Protein AF-X1JVY8-F1 (afdb_monomer_lite)

Secondary structure (DSSP, 8-state):
-HHHHHTTTSSS----HHHHHHHHHHHHHHIIIIIT-HHHHHHHHHHHHHHHHHHHHHHHHHHHHTTTTS--TT--SHHHHHHHHHHHHS---TTS-HHHHHHHHHH-

pLDDT: mean 90.96, std 5.7, range [69.94, 98.12]

Sequence (108 aa):
YDIVQNSKDTDAIILSDEVYSAVKSLYKFNIDNIYENKIITGQFRRIEQMLYDIFYFFLEVVKNSKRGKRRPRRYHGEAISVFYEFLSDMNYLPNESDEQIISDFVAG

Structure (mmCIF, N/CA/C/O backbone):
data_AF-X1JVY8-F1
#
_entry.id   AF-X1JVY8-F1
#
loop_
_atom_site.group_PDB
_atom_site.id
_atom_site.type_symbol
_atom_site.label_atom_id
_atom_site.label_alt_id
_atom_site.label_comp_id
_atom_site.label_asym_id
_atom_site.label_entity_id
_atom_site.label_seq_id
_atom_site.pdbx_PDB_ins_code
_atom_site.Cartn_x
_atom_site.Cartn_y
_atom_site.Cartn_z
_atom_site.occupancy
_atom_site.B_iso_or_equiv
_atom_site.auth_seq_id
_atom_site.auth_comp_id
_atom_site.auth_asym_id
_atom_site.auth_atom_id
_atom_site.pdbx_PDB_model_num
ATOM 1 N N . TYR A 1 1 ? -22.080 15.781 22.700 1.00 69.94 1 TYR A N 1
ATOM 2 C CA . TYR A 1 1 ? -22.038 16.284 24.087 1.00 69.94 1 TYR A CA 1
ATOM 3 C C . TYR A 1 1 ? -21.066 15.456 24.917 1.00 69.94 1 TYR A C 1
ATOM 5 O O . TYR A 1 1 ? -20.161 16.046 25.477 1.00 69.94 1 TYR A O 1
ATOM 13 N N . ASP A 1 2 ? -21.179 14.122 24.893 1.00 80.12 2 ASP A N 1
ATOM 14 C CA . ASP A 1 2 ? -20.296 13.184 25.611 1.00 80.12 2 ASP A CA 1
ATOM 15 C C . ASP A 1 2 ? -18.788 13.445 25.410 1.00 80.12 2 ASP A C 1
ATOM 17 O O . ASP A 1 2 ? -18.113 13.869 26.339 1.00 80.12 2 ASP A O 1
ATOM 21 N N . ILE A 1 3 ? -18.287 13.326 24.174 1.00 80.00 3 ILE A N 1
ATOM 22 C CA . ILE A 1 3 ? -16.861 13.534 23.858 1.00 80.00 3 ILE A CA 1
ATOM 23 C C . ILE A 1 3 ? -16.367 14.912 24.311 1.00 80.00 3 ILE A C 1
ATOM 25 O O . ILE A 1 3 ? -15.337 15.021 24.961 1.00 80.00 3 ILE A O 1
ATOM 29 N N . VAL A 1 4 ? -17.115 15.974 23.996 1.00 80.06 4 VAL A N 1
ATOM 30 C CA . VAL A 1 4 ? -16.723 17.359 24.310 1.00 80.06 4 VAL A CA 1
ATOM 31 C C . VAL A 1 4 ? -16.623 17.592 25.820 1.00 80.06 4 VAL A C 1
ATOM 33 O O . VAL A 1 4 ? -15.751 18.333 26.255 1.00 80.06 4 VAL A O 1
ATOM 36 N N . GLN A 1 5 ? -17.496 16.971 26.618 1.00 84.94 5 GLN A N 1
ATOM 37 C CA . GLN A 1 5 ? -17.470 17.105 28.076 1.00 84.94 5 GLN A CA 1
ATOM 38 C C . GLN A 1 5 ? -16.349 16.271 28.703 1.00 84.94 5 GLN A C 1
ATOM 40 O O . GLN A 1 5 ? -15.629 16.774 29.559 1.00 84.94 5 GLN A O 1
ATOM 45 N N . ASN A 1 6 ? -16.168 15.030 28.251 1.00 83.88 6 ASN A N 1
ATOM 46 C CA . ASN A 1 6 ? -15.195 14.107 28.841 1.00 83.88 6 ASN A CA 1
ATOM 47 C C . ASN A 1 6 ? -13.754 14.371 28.386 1.00 83.88 6 ASN A C 1
ATOM 49 O O . ASN A 1 6 ? -12.818 13.997 29.081 1.00 83.88 6 ASN A O 1
ATOM 53 N N . SER A 1 7 ? -13.572 15.027 27.238 1.00 86.94 7 SER A N 1
ATOM 54 C CA . SER A 1 7 ? -12.252 15.380 26.689 1.00 86.94 7 SER A CA 1
ATOM 55 C C . SER A 1 7 ? -11.779 16.770 27.118 1.00 86.94 7 SER A C 1
ATOM 57 O O . SER A 1 7 ? -10.677 17.184 26.757 1.00 86.94 7 SER A O 1
ATOM 59 N N . LYS A 1 8 ? -12.618 17.533 27.831 1.00 85.94 8 LYS A N 1
ATOM 60 C CA . LYS A 1 8 ? -12.335 18.928 28.169 1.00 85.94 8 LYS A CA 1
ATOM 61 C C . LYS A 1 8 ? -11.105 19.025 29.072 1.00 85.94 8 LYS A C 1
ATOM 63 O O . LYS A 1 8 ? -10.995 18.292 30.046 1.00 85.94 8 LYS A O 1
ATOM 68 N N . ASP A 1 9 ? -10.212 19.961 28.753 1.00 86.88 9 ASP A N 1
ATOM 69 C CA . ASP A 1 9 ? -8.974 20.220 29.501 1.00 86.88 9 ASP A CA 1
ATOM 70 C C . ASP A 1 9 ? -8.016 19.007 29.548 1.00 86.88 9 ASP A C 1
ATOM 72 O O . ASP A 1 9 ? -7.132 18.925 30.401 1.00 86.88 9 ASP A O 1
ATOM 76 N N . THR A 1 10 ? -8.162 18.080 28.594 1.00 85.50 10 THR A N 1
ATOM 77 C CA . THR A 1 10 ? -7.258 16.945 28.373 1.00 85.50 10 THR A CA 1
ATOM 78 C C . THR A 1 10 ? -6.733 16.974 26.936 1.00 85.50 10 THR A C 1
ATOM 80 O O . THR A 1 10 ? -7.446 17.401 26.030 1.00 85.50 10 THR A O 1
ATOM 83 N N . ASP A 1 11 ? -5.517 16.477 26.703 1.00 88.56 11 ASP A N 1
ATOM 84 C CA . ASP A 1 11 ? -4.957 16.295 25.349 1.00 88.56 11 ASP A CA 1
ATOM 85 C C . ASP A 1 11 ? -5.390 14.952 24.720 1.00 88.56 11 ASP A C 1
ATOM 87 O O . ASP A 1 11 ? -4.638 14.285 24.013 1.00 88.56 11 ASP A O 1
ATOM 91 N N . ALA A 1 12 ? -6.597 14.486 25.050 1.00 85.56 12 ALA A N 1
ATOM 92 C CA . ALA A 1 12 ? -7.114 13.196 24.615 1.00 85.56 12 ALA A CA 1
ATOM 93 C C . ALA A 1 12 ? -8.594 13.281 24.235 1.00 85.56 12 ALA A C 1
ATOM 95 O O . ALA A 1 12 ? -9.365 14.044 24.810 1.00 85.56 12 ALA A O 1
ATOM 96 N N . ILE A 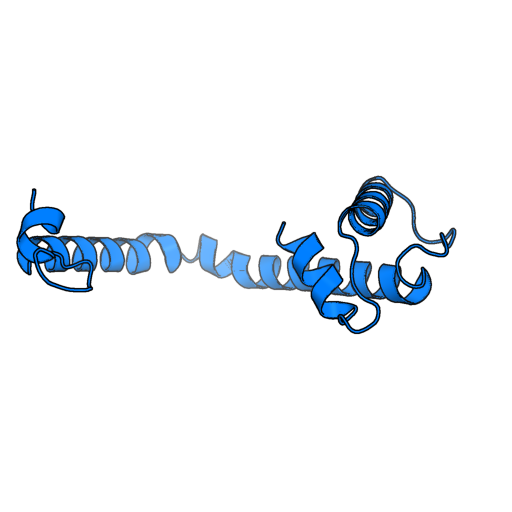1 13 ? -9.004 12.444 23.278 1.00 85.75 13 ILE A N 1
ATOM 97 C CA . ILE A 1 13 ? -10.416 12.223 22.956 1.00 85.75 13 ILE A CA 1
ATOM 98 C C . ILE A 1 13 ? -10.929 11.111 23.868 1.00 85.75 13 ILE A C 1
ATOM 100 O O . ILE A 1 13 ? -10.551 9.949 23.718 1.00 85.75 13 ILE A O 1
ATOM 104 N N . ILE A 1 14 ? -11.788 11.475 24.813 1.00 88.69 14 ILE A N 1
ATOM 105 C CA . ILE A 1 14 ? -12.311 10.593 25.852 1.00 88.69 14 ILE A CA 1
ATOM 106 C C . ILE A 1 14 ? -13.817 10.410 25.646 1.00 88.69 14 ILE A C 1
ATOM 108 O O . ILE A 1 14 ? -14.572 11.372 25.496 1.00 88.69 14 ILE A O 1
ATOM 112 N N . LEU A 1 15 ? -14.245 9.149 25.633 1.00 90.19 15 LEU A N 1
ATOM 113 C CA . LEU A 1 15 ? -15.650 8.746 25.705 1.00 90.19 15 LEU A CA 1
ATOM 114 C C . LEU A 1 15 ? -16.021 8.506 27.167 1.00 90.19 15 LEU A C 1
ATOM 116 O O . LEU A 1 15 ? -15.163 8.100 27.951 1.00 90.19 15 LEU A O 1
ATOM 120 N N . SER A 1 16 ? -17.289 8.689 27.530 1.00 90.94 16 SER A N 1
ATOM 121 C CA . SER A 1 16 ? -17.753 8.171 28.822 1.00 90.94 16 SER A CA 1
ATOM 122 C C . SER A 1 16 ? -17.656 6.647 28.867 1.00 90.94 16 SER A C 1
ATOM 124 O O . SER A 1 16 ? -17.709 5.972 27.835 1.00 90.94 16 SER A O 1
ATOM 126 N N . ASP A 1 17 ? -17.582 6.093 30.076 1.00 89.50 17 ASP A N 1
ATOM 127 C CA . ASP A 1 17 ? -17.535 4.644 30.289 1.00 89.50 17 ASP A CA 1
ATOM 128 C C . ASP A 1 17 ? -18.735 3.915 29.666 1.00 89.50 17 ASP A C 1
ATOM 130 O O . ASP A 1 17 ? -18.590 2.810 29.135 1.00 89.50 17 ASP A O 1
ATOM 134 N N . GLU A 1 18 ? -19.917 4.539 29.684 1.00 92.12 18 GLU A N 1
ATOM 135 C CA . GLU A 1 18 ? -21.135 3.998 29.075 1.00 92.12 18 GLU A CA 1
ATOM 136 C C . GLU A 1 18 ? -21.001 3.913 27.551 1.00 92.12 18 GLU A C 1
ATOM 138 O O . GLU A 1 18 ? -21.182 2.841 26.963 1.00 92.12 18 GLU A O 1
ATOM 143 N N . VAL A 1 19 ? -20.622 5.022 26.906 1.00 90.94 19 VAL A N 1
ATOM 144 C CA . VAL A 1 19 ? -20.466 5.073 25.447 1.00 90.94 19 VAL A CA 1
ATOM 145 C C . VAL A 1 19 ? -19.319 4.169 25.001 1.00 90.94 19 VAL A C 1
ATOM 147 O O . VAL A 1 19 ? -19.471 3.416 24.037 1.00 90.94 19 VAL A O 1
ATOM 150 N N . TYR A 1 20 ? -18.200 4.164 25.725 1.00 91.56 20 TYR A N 1
ATOM 151 C CA . TYR A 1 20 ? -17.089 3.250 25.475 1.00 91.56 20 TYR A CA 1
ATOM 152 C C . TYR A 1 20 ? -17.535 1.783 25.549 1.00 91.56 20 TYR A C 1
ATOM 154 O O . TYR A 1 20 ? -17.234 0.997 24.647 1.00 91.56 20 TYR A O 1
ATOM 162 N N . SER A 1 21 ? -18.303 1.409 26.576 1.00 93.62 21 SER A N 1
ATOM 163 C CA . SER A 1 21 ? -18.812 0.042 26.745 1.00 93.62 21 SER A CA 1
ATOM 164 C C . SER A 1 21 ? -19.765 -0.372 25.621 1.00 93.62 21 SER A C 1
ATOM 166 O O . SER A 1 21 ? -19.689 -1.504 25.128 1.00 93.62 21 SER A O 1
ATOM 168 N N . ALA A 1 22 ? -20.621 0.545 25.163 1.00 94.50 22 ALA A N 1
ATOM 169 C CA . ALA A 1 22 ? -21.507 0.313 24.026 1.00 94.50 22 ALA A CA 1
ATOM 170 C C . ALA A 1 22 ? -20.717 0.126 22.718 1.00 94.50 22 ALA A C 1
ATOM 172 O O . ALA A 1 22 ? -20.945 -0.844 21.991 1.00 94.50 22 ALA A O 1
ATOM 173 N N . VAL A 1 23 ? -19.733 0.991 22.447 1.00 92.88 23 VAL A N 1
ATOM 174 C CA . VAL A 1 23 ? -18.862 0.895 21.261 1.00 92.88 23 VAL A CA 1
ATOM 175 C C . VAL A 1 23 ? -18.054 -0.399 21.280 1.00 92.88 23 VAL A C 1
ATOM 177 O O . VAL A 1 23 ? -17.960 -1.083 20.262 1.00 92.88 23 VAL A O 1
ATOM 180 N N . LYS A 1 24 ? -17.514 -0.783 22.439 1.00 95.00 24 LYS A N 1
ATOM 181 C CA . LYS A 1 24 ? -16.772 -2.037 22.602 1.00 95.00 24 LYS A CA 1
ATOM 182 C C . LYS A 1 24 ? -17.653 -3.258 22.336 1.00 95.00 24 LYS A C 1
ATOM 184 O O . LYS A 1 24 ? -17.214 -4.190 21.664 1.00 95.00 24 LYS A O 1
ATOM 189 N N . SER A 1 25 ? -18.896 -3.239 22.817 1.00 95.50 25 SER A N 1
ATOM 190 C CA . SER A 1 25 ? -19.877 -4.302 22.563 1.00 95.50 25 SER A CA 1
ATOM 191 C C . SER A 1 25 ? -20.236 -4.399 21.079 1.00 95.50 25 SER A C 1
ATOM 193 O O . SER A 1 25 ? -20.254 -5.496 20.521 1.00 95.50 25 SER A O 1
ATOM 195 N N . LEU A 1 26 ? -20.444 -3.256 20.415 1.00 94.06 26 LEU A N 1
ATOM 196 C CA . LEU A 1 26 ? -20.698 -3.191 18.974 1.00 94.06 26 LEU A CA 1
ATOM 197 C C . LEU A 1 26 ? -19.501 -3.700 18.159 1.00 94.06 26 LEU A C 1
ATOM 199 O O . LEU A 1 26 ? -19.675 -4.482 17.227 1.00 94.06 26 LEU A O 1
ATOM 203 N N . TYR A 1 27 ? -18.283 -3.297 18.525 1.00 93.12 27 TYR A N 1
ATOM 204 C CA . TYR A 1 27 ? -17.060 -3.777 17.886 1.00 93.12 27 TYR A CA 1
ATOM 205 C C . TYR A 1 27 ? -16.938 -5.298 18.001 1.00 93.12 27 TYR A C 1
ATOM 207 O O . TYR A 1 27 ? -16.732 -5.969 16.992 1.00 93.12 27 TYR A O 1
ATOM 215 N N . LYS A 1 28 ? -17.146 -5.851 19.204 1.00 94.19 28 LYS A N 1
ATOM 216 C CA . LYS A 1 28 ? -17.127 -7.302 19.418 1.00 94.19 28 LYS A CA 1
ATOM 217 C C . LYS A 1 28 ? -18.176 -8.018 18.568 1.00 94.19 28 LYS A C 1
ATOM 219 O O . LYS A 1 28 ? -17.846 -8.990 17.898 1.00 94.19 28 LYS A O 1
ATOM 224 N N . PHE A 1 29 ? -19.409 -7.514 18.551 1.00 93.50 29 PHE A N 1
ATOM 225 C CA . PHE A 1 29 ? -20.465 -8.071 17.709 1.00 93.50 29 PHE A CA 1
ATOM 226 C C . PHE A 1 29 ? -20.057 -8.095 16.227 1.00 93.50 29 PHE A C 1
ATOM 228 O O . PHE A 1 29 ? -20.249 -9.109 15.556 1.00 93.50 29 PHE A O 1
ATOM 235 N N . ASN A 1 30 ? -19.449 -7.017 15.726 1.00 91.44 30 ASN A N 1
ATOM 236 C CA . ASN A 1 30 ? -18.997 -6.939 14.338 1.00 91.44 30 ASN A CA 1
ATOM 237 C C . ASN A 1 30 ? -17.852 -7.913 14.033 1.00 91.44 30 ASN A C 1
ATOM 239 O O . ASN A 1 30 ? -17.861 -8.529 12.969 1.00 91.44 30 ASN A O 1
ATOM 243 N N . ILE A 1 31 ? -16.882 -8.075 14.937 1.00 88.81 31 ILE A N 1
ATOM 244 C CA . ILE A 1 31 ? -15.815 -9.075 14.776 1.00 88.81 31 ILE A CA 1
ATOM 245 C C . ILE A 1 31 ? -16.421 -10.473 14.654 1.00 88.81 31 ILE A C 1
ATOM 247 O O . ILE A 1 31 ? -16.233 -11.122 13.624 1.00 88.81 31 ILE A O 1
ATOM 251 N N . ASP A 1 32 ? -17.226 -10.869 15.641 1.00 87.31 32 ASP A N 1
ATOM 252 C CA . ASP A 1 32 ? -17.754 -12.231 15.756 1.00 87.31 32 ASP A CA 1
ATOM 253 C C . ASP A 1 32 ? -18.693 -12.597 14.579 1.00 87.31 32 ASP A C 1
ATOM 255 O O . ASP A 1 32 ? -18.785 -13.761 14.191 1.00 87.31 32 ASP A O 1
ATOM 259 N N . ASN A 1 33 ? -19.404 -11.619 13.994 1.00 86.31 33 ASN A N 1
ATOM 260 C CA . ASN A 1 33 ? -20.453 -11.888 12.995 1.00 86.31 33 ASN A CA 1
ATOM 261 C C . ASN A 1 33 ? -20.102 -11.477 11.558 1.00 86.31 33 ASN A C 1
ATOM 263 O O . ASN A 1 33 ? -20.654 -12.042 10.610 1.00 86.31 33 ASN A O 1
ATOM 267 N N . ILE A 1 34 ? -19.214 -10.497 11.376 1.00 84.75 34 ILE A N 1
ATOM 268 C CA . ILE A 1 34 ? -18.875 -9.946 10.057 1.00 84.75 34 ILE A CA 1
ATOM 269 C C . ILE A 1 34 ? -17.447 -10.338 9.693 1.00 84.75 34 ILE A C 1
ATOM 271 O O . ILE A 1 34 ? -17.241 -11.044 8.710 1.00 84.75 34 ILE A O 1
ATOM 275 N N . TYR A 1 35 ? -16.456 -9.931 10.484 1.00 79.06 35 TYR A N 1
ATOM 276 C CA . TYR A 1 35 ? -15.052 -10.085 10.091 1.00 79.06 35 TYR A CA 1
ATOM 277 C C . TYR A 1 35 ? -14.537 -11.526 10.216 1.00 79.06 35 TYR A C 1
ATOM 279 O O . TYR A 1 35 ? -13.741 -11.958 9.384 1.00 79.06 35 TYR A O 1
ATOM 287 N N . GLU A 1 36 ? -15.041 -12.301 11.179 1.00 81.00 36 GLU A N 1
ATOM 288 C CA . GLU A 1 36 ? -14.721 -13.731 11.332 1.00 81.00 36 GLU A CA 1
ATOM 289 C C . GLU A 1 36 ? -15.623 -14.654 10.495 1.00 81.00 36 GLU A C 1
ATOM 291 O O . GLU A 1 36 ? -15.518 -15.883 10.549 1.00 81.00 36 GLU A O 1
ATOM 296 N N . ASN A 1 37 ? -16.508 -14.087 9.671 1.00 82.88 37 ASN A N 1
ATOM 297 C CA . ASN A 1 37 ? -17.388 -14.872 8.820 1.00 82.88 37 ASN A CA 1
ATOM 298 C C . ASN A 1 37 ? -16.571 -15.770 7.868 1.00 82.88 37 ASN A C 1
ATOM 300 O O . ASN A 1 37 ? -15.653 -15.311 7.185 1.00 82.88 37 ASN A O 1
ATOM 304 N N . LYS A 1 38 ? -16.931 -17.059 7.777 1.00 76.81 38 LYS A N 1
ATOM 305 C CA . LYS A 1 38 ? -16.240 -18.063 6.938 1.00 76.81 38 LYS A CA 1
ATOM 306 C C . LYS A 1 38 ? -16.137 -17.677 5.461 1.00 76.81 38 LYS A C 1
ATOM 308 O O . LYS A 1 38 ? -15.181 -18.057 4.790 1.00 76.81 38 LYS A O 1
ATOM 313 N N . ILE A 1 39 ? -17.111 -16.926 4.952 1.00 79.31 39 ILE A N 1
ATOM 314 C CA . ILE A 1 39 ? -17.113 -16.437 3.571 1.00 79.31 39 ILE A CA 1
ATOM 315 C C . ILE A 1 39 ? -16.002 -15.400 3.388 1.00 79.31 39 ILE A C 1
ATOM 317 O O . ILE A 1 39 ? -15.236 -15.496 2.433 1.00 79.31 39 ILE A O 1
ATOM 321 N N . ILE A 1 40 ? -15.884 -14.449 4.318 1.00 77.56 40 ILE A N 1
ATOM 322 C CA . ILE A 1 40 ? -14.888 -13.371 4.279 1.00 77.56 40 ILE A CA 1
ATOM 323 C C . ILE A 1 40 ? -13.486 -13.931 4.549 1.00 77.56 40 ILE A C 1
ATOM 325 O O . ILE A 1 40 ? -12.581 -13.739 3.738 1.00 77.56 40 ILE A O 1
ATOM 329 N N . THR A 1 41 ? -13.325 -14.715 5.617 1.00 77.75 41 THR A N 1
ATOM 330 C CA . THR A 1 41 ? -12.062 -15.396 5.970 1.00 77.75 41 THR A CA 1
ATOM 331 C C . THR A 1 41 ? -11.559 -16.317 4.853 1.00 77.75 41 THR A C 1
ATOM 333 O O . THR A 1 41 ? -10.359 -16.365 4.589 1.00 77.75 41 THR A O 1
ATOM 336 N N . GLY A 1 42 ? -12.462 -16.966 4.108 1.00 81.81 42 GLY A N 1
ATOM 337 C CA . GLY A 1 42 ? -12.117 -17.774 2.936 1.00 81.81 42 GLY A CA 1
ATOM 338 C C . GLY A 1 42 ? -11.547 -16.983 1.750 1.00 81.81 42 GLY A C 1
ATOM 339 O O . GLY A 1 42 ? -10.830 -17.561 0.933 1.00 81.81 42 GLY A O 1
ATOM 340 N N . GLN A 1 43 ? -11.817 -15.676 1.646 1.00 87.12 43 GLN A N 1
ATOM 341 C CA . GLN A 1 43 ? -11.268 -14.825 0.581 1.00 87.12 43 GLN A CA 1
ATOM 342 C C . GLN A 1 43 ? -9.914 -14.203 0.934 1.00 87.12 43 GLN A C 1
ATOM 344 O O . GLN A 1 43 ? -9.201 -13.797 0.018 1.00 87.12 43 GLN A O 1
ATOM 349 N N . PHE A 1 44 ? -9.521 -14.152 2.212 1.00 87.06 44 PHE A N 1
ATOM 350 C CA . PHE A 1 44 ? -8.290 -13.464 2.628 1.00 87.06 44 PHE A CA 1
ATOM 351 C C . PHE A 1 44 ? -7.053 -13.963 1.890 1.00 87.06 44 PHE A C 1
ATOM 353 O O . PHE A 1 44 ? -6.313 -13.159 1.337 1.00 87.06 44 PHE A O 1
ATOM 360 N N . ARG A 1 45 ? -6.878 -15.285 1.785 1.00 88.69 45 ARG A N 1
ATOM 361 C CA . ARG A 1 45 ? -5.742 -15.869 1.057 1.00 88.69 45 ARG A CA 1
ATOM 362 C C . ARG A 1 45 ? -5.719 -15.458 -0.418 1.00 88.69 45 ARG A C 1
ATOM 364 O O . AR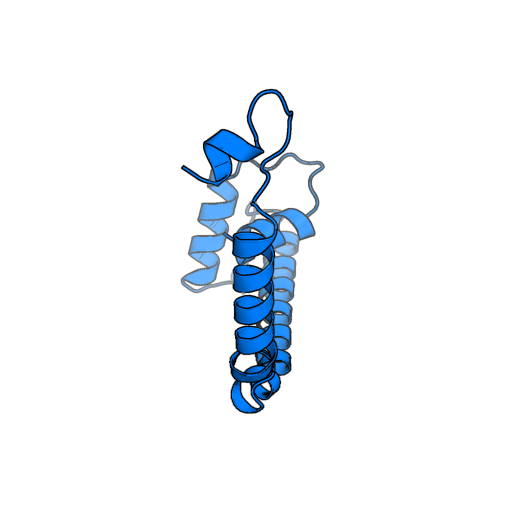G A 1 45 ? -4.656 -15.277 -1.000 1.00 88.69 45 ARG A O 1
ATOM 371 N N . ARG A 1 46 ? -6.893 -15.320 -1.041 1.00 91.50 46 ARG A N 1
ATOM 372 C CA . ARG A 1 46 ? -7.001 -14.869 -2.433 1.00 91.50 46 ARG A CA 1
ATOM 373 C C . ARG A 1 46 ? -6.637 -13.392 -2.558 1.00 91.50 46 ARG A C 1
ATOM 375 O O . ARG A 1 46 ? -5.940 -13.033 -3.496 1.00 91.50 46 ARG A O 1
ATOM 382 N N . ILE A 1 47 ? -7.102 -12.556 -1.632 1.00 91.88 47 ILE A N 1
ATOM 383 C CA . ILE A 1 47 ? -6.774 -11.125 -1.587 1.00 91.88 47 ILE A CA 1
ATOM 384 C C . ILE A 1 47 ? -5.270 -10.932 -1.392 1.00 91.88 47 ILE A C 1
ATOM 386 O O . ILE A 1 47 ? -4.656 -10.192 -2.153 1.00 91.88 47 ILE A O 1
ATO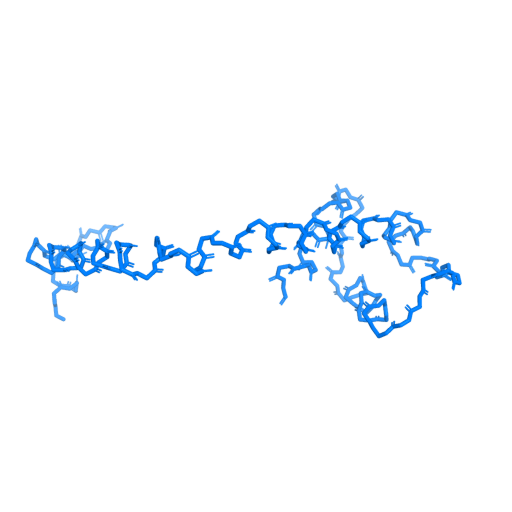M 390 N N . GLU A 1 48 ? -4.677 -11.650 -0.441 1.00 93.50 48 GLU A N 1
ATOM 391 C CA . GLU A 1 48 ? -3.236 -11.641 -0.190 1.00 93.50 48 GLU A CA 1
ATOM 392 C C . GLU A 1 48 ? -2.447 -12.012 -1.450 1.00 93.50 48 GLU A C 1
ATOM 394 O O . GLU A 1 48 ? -1.538 -11.282 -1.837 1.00 93.50 48 GLU A O 1
ATOM 399 N N . GLN A 1 49 ? -2.845 -13.082 -2.149 1.00 95.38 49 GLN A N 1
ATOM 400 C CA . GLN A 1 49 ? -2.191 -13.476 -3.397 1.00 95.38 49 GLN A CA 1
ATOM 401 C C . GLN A 1 49 ? -2.338 -12.414 -4.495 1.00 95.38 49 GLN A C 1
ATOM 403 O O . GLN A 1 49 ? -1.372 -12.130 -5.192 1.00 95.38 49 GLN A O 1
ATOM 408 N N . MET A 1 50 ? -3.514 -11.794 -4.643 1.00 95.12 50 MET A N 1
ATOM 409 C CA . MET A 1 50 ? -3.711 -10.733 -5.639 1.00 95.12 50 MET A CA 1
ATOM 410 C C . MET A 1 50 ? -2.828 -9.515 -5.351 1.00 95.12 50 MET A C 1
ATOM 412 O O . MET A 1 50 ? -2.201 -8.992 -6.268 1.00 95.12 50 MET A O 1
ATOM 416 N N . LEU A 1 51 ? -2.744 -9.084 -4.089 1.00 96.00 51 LEU A N 1
ATOM 417 C CA . LEU A 1 51 ? -1.870 -7.980 -3.686 1.00 96.00 51 LEU A CA 1
ATOM 418 C C . LEU A 1 51 ? -0.397 -8.325 -3.914 1.00 96.00 51 LEU A C 1
ATOM 420 O O . LEU A 1 51 ? 0.345 -7.496 -4.435 1.00 96.00 51 LEU A O 1
ATOM 424 N N . TYR A 1 52 ? 0.005 -9.555 -3.586 1.00 96.56 52 TYR A N 1
ATOM 425 C CA . TYR A 1 52 ? 1.345 -10.064 -3.861 1.00 96.56 52 TYR A CA 1
ATOM 426 C C . TYR A 1 52 ? 1.658 -9.996 -5.361 1.00 96.56 52 TYR A C 1
ATOM 428 O O . TYR A 1 52 ? 2.640 -9.375 -5.764 1.00 96.56 52 TYR A O 1
ATOM 436 N N . ASP A 1 53 ? 0.801 -10.571 -6.203 1.00 97.12 53 ASP A N 1
ATOM 437 C CA . ASP A 1 53 ? 1.028 -10.642 -7.647 1.00 97.12 53 ASP A CA 1
ATOM 438 C C . ASP A 1 53 ? 1.107 -9.246 -8.279 1.00 97.12 53 ASP A C 1
ATOM 440 O O . ASP A 1 53 ? 2.011 -8.979 -9.072 1.00 97.12 53 ASP A O 1
ATOM 444 N N . ILE A 1 54 ? 0.210 -8.332 -7.888 1.00 96.81 54 ILE A N 1
ATOM 445 C CA . ILE A 1 54 ? 0.217 -6.938 -8.354 1.00 96.81 54 ILE A CA 1
ATOM 446 C C . ILE A 1 54 ? 1.504 -6.236 -7.912 1.00 96.81 54 ILE A C 1
ATOM 448 O O . ILE A 1 54 ? 2.185 -5.623 -8.739 1.00 96.81 54 ILE A O 1
ATOM 452 N N . PHE A 1 55 ? 1.867 -6.352 -6.632 1.00 98.00 55 PHE A N 1
ATOM 453 C CA . PHE A 1 55 ? 3.066 -5.723 -6.088 1.00 98.00 55 PHE A CA 1
ATOM 454 C C . PHE A 1 55 ? 4.321 -6.186 -6.835 1.00 98.00 55 PHE A C 1
ATOM 456 O O . PHE A 1 55 ? 5.089 -5.370 -7.344 1.00 98.00 55 PHE A O 1
ATOM 463 N N . TYR A 1 56 ? 4.522 -7.497 -6.964 1.00 98.12 56 TYR A N 1
ATOM 464 C CA . TYR A 1 56 ? 5.720 -8.027 -7.613 1.00 98.12 56 TYR A CA 1
ATOM 465 C C . TYR A 1 56 ? 5.745 -7.766 -9.118 1.00 98.12 56 TYR A C 1
ATOM 467 O O . TYR A 1 56 ? 6.821 -7.507 -9.665 1.00 98.12 56 TYR A O 1
ATOM 475 N N . PHE A 1 57 ? 4.586 -7.758 -9.779 1.00 97.56 57 PHE A N 1
ATOM 476 C CA . PHE A 1 57 ? 4.490 -7.363 -11.180 1.00 97.56 57 PHE A CA 1
ATOM 477 C C . PHE A 1 57 ? 4.996 -5.931 -11.390 1.00 97.56 57 PHE A C 1
ATOM 479 O O . PHE A 1 57 ? 5.907 -5.705 -12.192 1.00 97.56 57 PHE A O 1
ATOM 486 N N . PHE A 1 58 ? 4.475 -4.959 -10.637 1.00 97.94 58 PHE A N 1
ATOM 487 C CA . PHE A 1 58 ? 4.901 -3.567 -10.783 1.00 97.94 58 PHE A CA 1
ATOM 488 C C . PHE A 1 58 ? 6.320 -3.320 -10.265 1.00 97.94 58 PHE A C 1
ATOM 490 O O . PHE A 1 58 ? 7.042 -2.505 -10.845 1.00 97.94 58 PHE A O 1
ATOM 497 N N . LEU A 1 59 ? 6.782 -4.084 -9.272 1.00 98.00 59 LEU A N 1
ATOM 498 C CA . LEU A 1 59 ? 8.177 -4.054 -8.836 1.00 98.00 59 LEU A CA 1
ATOM 499 C C . LEU A 1 59 ? 9.130 -4.478 -9.963 1.00 98.00 59 LEU A C 1
ATOM 501 O O . LEU A 1 59 ? 10.199 -3.891 -10.152 1.00 98.00 59 LEU A O 1
ATOM 505 N N . GLU A 1 60 ? 8.741 -5.473 -10.759 1.00 97.69 60 GLU A N 1
ATOM 506 C CA . GLU A 1 60 ? 9.498 -5.857 -11.945 1.00 97.69 60 GLU A CA 1
ATOM 507 C C . GLU A 1 60 ? 9.481 -4.734 -13.000 1.00 97.69 60 GLU A C 1
ATOM 509 O O . GLU A 1 60 ? 10.523 -4.400 -13.582 1.00 97.69 60 GLU A O 1
ATOM 514 N N . VAL A 1 61 ? 8.321 -4.109 -13.228 1.00 97.19 61 VAL A N 1
ATOM 515 C CA . VAL A 1 61 ? 8.157 -2.999 -14.182 1.00 97.19 61 VAL A CA 1
ATOM 516 C C . VAL A 1 61 ? 9.027 -1.804 -13.796 1.00 97.19 61 VAL A C 1
ATOM 518 O O . VAL A 1 61 ? 9.750 -1.277 -14.650 1.00 97.19 61 VAL A O 1
ATOM 521 N N . VAL A 1 62 ? 9.003 -1.367 -12.535 1.00 96.38 62 VAL A N 1
ATOM 522 C CA . VAL A 1 62 ? 9.740 -0.178 -12.073 1.00 96.38 62 VAL A CA 1
ATOM 523 C C . VAL A 1 62 ? 11.252 -0.385 -12.166 1.00 96.38 62 VAL A C 1
ATOM 525 O O . VAL A 1 62 ? 11.957 0.479 -12.700 1.00 96.38 62 VAL A O 1
ATOM 528 N N . LYS A 1 63 ? 11.744 -1.574 -11.791 1.00 95.50 63 LYS A N 1
ATOM 529 C CA . LYS A 1 63 ? 13.168 -1.932 -11.877 1.00 95.50 63 LYS A CA 1
ATOM 530 C C . LYS A 1 63 ? 13.651 -1.936 -13.327 1.00 95.50 63 LYS A C 1
ATOM 532 O O . LYS A 1 63 ? 14.655 -1.305 -13.663 1.00 95.50 63 LYS A O 1
ATOM 537 N N . ASN A 1 64 ? 12.900 -2.569 -14.228 1.00 95.81 64 ASN A N 1
ATOM 538 C CA . ASN A 1 64 ? 13.305 -2.697 -15.633 1.00 95.81 64 ASN A CA 1
ATOM 539 C C . ASN A 1 64 ? 13.093 -1.427 -16.464 1.00 95.81 64 ASN A C 1
ATOM 541 O O . ASN A 1 64 ? 13.841 -1.167 -17.411 1.00 95.81 64 ASN A O 1
ATOM 545 N N . SER A 1 65 ? 12.104 -0.611 -16.106 1.00 94.25 65 SER A N 1
ATOM 546 C CA . SER A 1 65 ? 11.905 0.719 -16.689 1.00 94.25 65 SER A CA 1
ATOM 547 C C . SER A 1 65 ? 12.881 1.763 -16.144 1.00 94.25 65 SER A C 1
ATOM 549 O O . SER A 1 65 ? 12.961 2.858 -16.699 1.00 94.25 65 SER A O 1
ATOM 551 N N . LYS A 1 66 ? 13.650 1.438 -15.093 1.00 93.69 66 LYS A N 1
ATOM 552 C CA . LYS A 1 66 ? 14.470 2.390 -14.331 1.00 93.69 66 LYS A CA 1
ATOM 553 C C . LYS A 1 66 ? 13.633 3.579 -13.846 1.00 93.69 66 LYS A C 1
ATOM 555 O O . LYS A 1 66 ? 13.978 4.725 -14.143 1.00 93.69 66 LYS A O 1
ATOM 560 N N . ARG A 1 67 ? 12.527 3.289 -13.151 1.00 93.19 67 ARG A N 1
ATOM 561 C CA . ARG A 1 67 ? 11.519 4.271 -12.709 1.00 93.19 67 ARG A CA 1
ATOM 562 C C . ARG A 1 67 ? 10.963 5.094 -13.873 1.00 93.19 67 ARG A C 1
ATOM 564 O O . ARG A 1 67 ? 11.066 6.313 -13.894 1.00 93.19 67 ARG A O 1
ATOM 571 N N . GLY A 1 68 ? 10.475 4.417 -14.913 1.00 91.12 68 GLY A N 1
ATOM 572 C CA . GLY A 1 68 ? 9.828 5.072 -16.059 1.00 91.12 68 GLY A CA 1
ATOM 573 C C . GLY A 1 68 ? 10.764 5.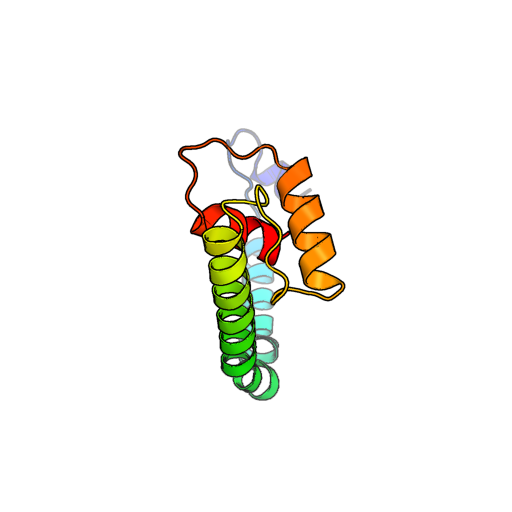762 -17.064 1.00 91.12 68 GLY A C 1
ATOM 574 O O . GLY A 1 68 ? 10.311 6.147 -18.141 1.00 91.12 68 GLY A O 1
ATOM 575 N N . LYS A 1 69 ? 12.078 5.845 -16.799 1.00 90.88 69 LYS A N 1
ATOM 576 C CA . LYS A 1 69 ? 13.078 6.405 -17.740 1.00 90.88 69 LYS A CA 1
ATOM 577 C C . LYS A 1 69 ? 13.170 5.632 -19.059 1.00 90.88 69 LYS A C 1
ATOM 579 O O . LYS A 1 69 ? 13.730 6.122 -20.039 1.00 90.88 69 LYS A O 1
ATOM 584 N N . ARG A 1 70 ? 12.686 4.393 -19.080 1.00 92.62 70 ARG A N 1
ATOM 585 C CA . ARG A 1 70 ? 12.592 3.517 -20.251 1.00 92.62 70 ARG A CA 1
ATOM 586 C C . ARG A 1 70 ? 11.211 2.876 -20.278 1.00 92.62 70 ARG A C 1
ATOM 588 O O . ARG A 1 70 ? 10.648 2.594 -19.229 1.00 92.62 70 ARG A O 1
ATOM 595 N N . ARG A 1 71 ? 10.710 2.555 -21.472 1.00 89.25 71 ARG A N 1
ATOM 596 C CA . ARG A 1 71 ? 9.432 1.846 -21.657 1.00 89.25 71 ARG A CA 1
ATOM 597 C C . ARG A 1 71 ? 9.661 0.521 -22.398 1.00 89.25 71 ARG A C 1
ATOM 599 O O . ARG A 1 71 ? 9.633 0.501 -23.630 1.00 89.25 71 ARG A O 1
ATOM 606 N N . PRO A 1 72 ? 9.996 -0.577 -21.689 1.00 88.06 72 PRO A N 1
ATOM 607 C CA . PRO A 1 72 ? 10.231 -1.876 -22.313 1.00 88.06 72 PRO A CA 1
ATOM 608 C C . PRO A 1 72 ? 8.967 -2.397 -23.007 1.00 88.06 72 PRO A C 1
ATOM 610 O O . PRO A 1 72 ? 7.915 -2.466 -22.384 1.00 88.06 72 PRO A O 1
ATOM 613 N N . ARG A 1 73 ? 9.082 -2.853 -24.263 1.00 88.81 73 ARG A N 1
ATOM 614 C CA . ARG A 1 73 ? 7.935 -3.318 -25.077 1.00 88.81 73 ARG A CA 1
ATOM 615 C C . ARG A 1 73 ? 7.123 -4.459 -24.456 1.00 88.81 73 ARG A C 1
ATOM 617 O O . ARG A 1 73 ? 5.965 -4.635 -24.809 1.00 88.81 73 ARG A O 1
ATOM 624 N N . ARG A 1 74 ? 7.729 -5.250 -23.565 1.00 92.38 74 ARG A N 1
ATOM 625 C CA . ARG A 1 74 ? 7.048 -6.368 -22.898 1.00 92.38 74 ARG A CA 1
ATOM 626 C C . ARG A 1 74 ? 5.930 -5.913 -21.959 1.00 92.38 74 ARG A C 1
ATOM 628 O O . ARG A 1 74 ? 4.994 -6.670 -21.744 1.00 92.38 74 ARG A O 1
ATOM 635 N N . TYR A 1 75 ? 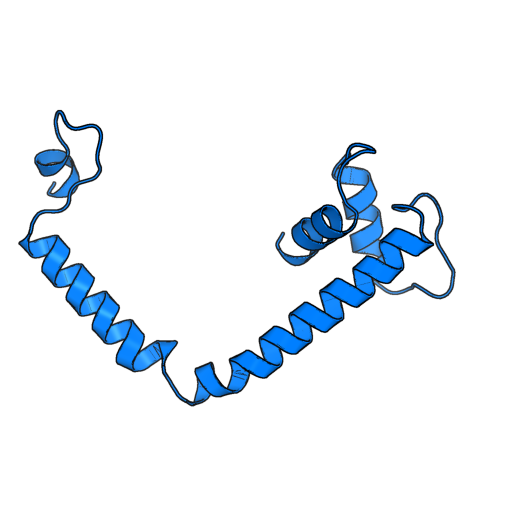6.005 -4.688 -21.442 1.00 92.44 75 TYR A N 1
ATOM 636 C CA . TYR A 1 75 ? 4.986 -4.122 -20.567 1.00 92.44 75 TYR A CA 1
ATOM 637 C C . TYR A 1 75 ? 4.066 -3.220 -21.378 1.00 92.44 75 TYR A C 1
ATOM 639 O O . TYR A 1 75 ? 4.510 -2.247 -21.986 1.00 92.44 75 TYR A O 1
ATOM 647 N N . HIS A 1 76 ? 2.791 -3.577 -21.414 1.00 91.44 76 HIS A N 1
ATOM 648 C CA . HIS A 1 76 ? 1.761 -2.886 -22.174 1.00 91.44 76 HIS A CA 1
ATOM 649 C C . HIS A 1 76 ? 0.405 -3.079 -21.491 1.00 91.44 76 HIS A C 1
ATOM 651 O O . HIS A 1 76 ? 0.260 -3.941 -20.626 1.00 91.44 76 HIS A O 1
ATOM 657 N N . GLY A 1 77 ? -0.576 -2.274 -21.890 1.00 94.56 77 GLY A N 1
ATOM 658 C CA . GLY A 1 77 ? -1.914 -2.267 -21.303 1.00 94.56 77 GLY A CA 1
ATOM 659 C C . GLY A 1 77 ? -2.166 -1.040 -20.431 1.00 94.56 77 GLY A C 1
ATOM 660 O O . GLY A 1 77 ? -1.243 -0.317 -20.061 1.00 94.56 77 GLY A O 1
ATOM 661 N N . GLU A 1 78 ? -3.439 -0.812 -20.124 1.00 94.38 78 GLU A N 1
ATOM 662 C CA . GLU A 1 78 ? -3.919 0.378 -19.416 1.00 94.38 78 GLU A CA 1
ATOM 663 C C . GLU A 1 78 ? -3.245 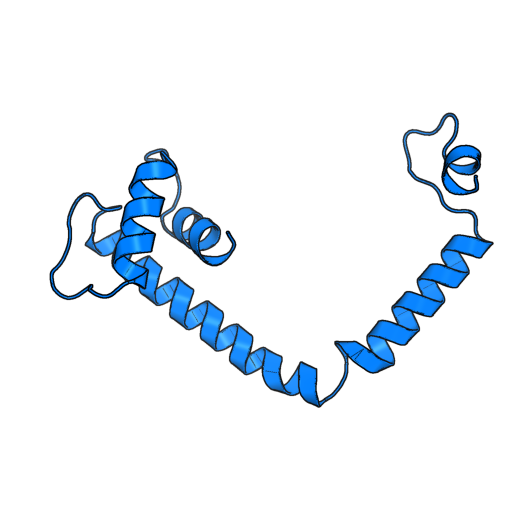0.558 -18.052 1.00 94.38 78 GLU A C 1
ATOM 665 O O . GLU A 1 78 ? -2.703 1.622 -17.775 1.00 94.38 78 GLU A O 1
ATOM 670 N N . ALA A 1 79 ? -3.151 -0.510 -17.257 1.00 93.69 79 ALA A N 1
ATOM 671 C CA . ALA A 1 79 ? -2.519 -0.466 -15.939 1.00 93.69 79 ALA A CA 1
ATOM 672 C C . ALA A 1 79 ? -1.031 -0.055 -15.990 1.00 93.69 79 ALA A C 1
ATOM 674 O O . ALA A 1 79 ? -0.545 0.634 -15.099 1.00 93.69 79 ALA A O 1
ATOM 675 N N . ILE A 1 80 ? -0.304 -0.430 -17.052 1.00 96.44 80 ILE A N 1
ATOM 676 C CA . ILE A 1 80 ? 1.087 0.003 -17.264 1.00 96.44 80 ILE A CA 1
ATOM 677 C C . ILE A 1 80 ? 1.154 1.487 -17.636 1.00 96.44 80 ILE A C 1
ATOM 679 O O . ILE A 1 80 ? 2.054 2.188 -17.176 1.00 96.44 80 ILE A O 1
ATOM 683 N N . SER A 1 81 ? 0.225 1.970 -18.464 1.00 94.56 81 SER A N 1
ATOM 684 C CA . SER A 1 81 ? 0.145 3.390 -18.824 1.00 94.56 81 SER A CA 1
ATOM 685 C C . SER A 1 81 ? -0.124 4.254 -17.594 1.00 94.56 81 SER A C 1
ATOM 687 O O . SER A 1 81 ? 0.648 5.174 -17.337 1.00 94.56 81 SER A O 1
ATOM 689 N N . VAL A 1 82 ? -1.125 3.876 -16.791 1.00 95.50 82 VAL A N 1
ATOM 690 C CA . VAL A 1 82 ? -1.467 4.546 -15.526 1.00 95.50 82 VAL A CA 1
ATOM 691 C C . VAL A 1 82 ? -0.277 4.540 -14.569 1.00 95.50 82 VAL A C 1
ATOM 693 O O . VAL A 1 82 ? 0.056 5.568 -13.991 1.00 95.50 82 VAL A O 1
ATOM 696 N N . PHE A 1 83 ? 0.437 3.418 -14.452 1.00 96.19 83 PHE A N 1
ATOM 697 C CA . PHE A 1 83 ? 1.631 3.363 -13.612 1.00 96.19 83 PHE A CA 1
ATOM 698 C C . PHE A 1 83 ? 2.743 4.313 -14.083 1.00 96.19 83 PHE A C 1
ATOM 700 O O . PHE A 1 83 ? 3.428 4.927 -13.267 1.00 96.19 83 PHE A O 1
ATOM 707 N N . TYR A 1 84 ? 2.945 4.472 -15.393 1.00 95.06 84 TYR A N 1
ATOM 708 C CA . TYR A 1 84 ? 3.935 5.428 -15.895 1.00 95.06 84 TYR A CA 1
ATOM 709 C C . TYR A 1 84 ? 3.525 6.889 -15.700 1.00 95.06 84 TYR A C 1
ATOM 711 O O . TYR A 1 84 ? 4.416 7.715 -15.510 1.00 95.06 84 TYR A O 1
ATOM 719 N N . GLU A 1 85 ? 2.230 7.195 -15.749 1.00 94.00 85 GLU A N 1
ATOM 720 C CA . GLU A 1 85 ? 1.691 8.519 -15.408 1.00 94.00 85 GLU A CA 1
ATOM 721 C C . GLU A 1 85 ? 1.874 8.806 -13.913 1.00 94.00 85 GLU A C 1
ATOM 723 O O . GLU A 1 85 ? 2.447 9.823 -13.535 1.00 94.00 85 GLU A O 1
ATOM 728 N N . PHE A 1 86 ? 1.549 7.839 -13.055 1.00 95.44 86 PHE A N 1
ATOM 729 C CA . PHE A 1 86 ? 1.826 7.922 -11.622 1.00 95.44 86 PHE A CA 1
ATOM 730 C C . PHE A 1 86 ? 3.306 8.228 -11.328 1.00 95.44 86 PHE A C 1
ATOM 732 O O . PHE A 1 86 ? 3.628 9.129 -10.552 1.00 95.44 86 PHE A O 1
ATOM 739 N N . LEU A 1 87 ? 4.229 7.521 -11.990 1.00 93.94 87 LEU A N 1
ATOM 740 C CA . LEU A 1 87 ? 5.666 7.755 -11.825 1.00 93.94 87 LEU A CA 1
ATOM 741 C C . LEU A 1 87 ? 6.112 9.149 -12.290 1.00 93.94 87 LEU A C 1
ATOM 743 O O . LEU A 1 87 ? 7.102 9.656 -11.760 1.00 93.94 87 LEU A O 1
ATOM 747 N N . SER A 1 88 ? 5.443 9.752 -13.282 1.00 91.38 88 SER A N 1
ATOM 748 C CA . SER A 1 88 ? 5.761 11.122 -13.698 1.00 91.38 88 SER A CA 1
ATOM 749 C C . SER A 1 88 ? 5.248 12.172 -12.719 1.00 91.38 88 SER A C 1
ATOM 751 O O . SER A 1 88 ? 5.883 13.217 -12.588 1.00 91.38 88 SER A O 1
ATOM 753 N N . ASP A 1 89 ? 4.155 11.884 -12.016 1.00 93.62 89 ASP A N 1
ATOM 754 C CA . ASP A 1 89 ? 3.456 12.868 -11.190 1.00 93.62 89 ASP A CA 1
ATOM 755 C C . ASP A 1 89 ? 4.021 12.952 -9.762 1.00 93.62 89 ASP A C 1
ATOM 757 O O . ASP A 1 89 ? 4.143 14.042 -9.198 1.00 93.62 89 ASP A O 1
ATOM 761 N N . MET A 1 90 ? 4.427 11.817 -9.182 1.00 88.31 90 MET A N 1
ATOM 762 C CA . MET A 1 90 ? 4.758 11.713 -7.750 1.00 88.31 90 MET A CA 1
ATOM 763 C C . MET A 1 90 ? 6.141 12.262 -7.346 1.00 88.31 90 MET A C 1
ATOM 765 O O . MET A 1 90 ? 6.420 12.385 -6.159 1.00 88.31 90 MET A O 1
ATOM 769 N N . ASN A 1 91 ? 7.008 12.636 -8.298 1.00 86.31 91 ASN A N 1
ATOM 770 C CA . ASN A 1 91 ? 8.318 13.269 -8.043 1.00 86.31 91 ASN A CA 1
ATOM 771 C C . ASN A 1 91 ? 9.205 12.571 -6.983 1.00 86.31 91 ASN A C 1
ATOM 773 O O . ASN A 1 91 ? 9.863 13.233 -6.179 1.00 86.31 91 ASN A O 1
ATOM 777 N N . TYR A 1 92 ? 9.270 11.237 -7.010 1.00 89.81 92 TYR A N 1
ATOM 778 C CA . TYR A 1 92 ? 10.090 10.459 -6.078 1.00 89.81 92 TYR A CA 1
ATOM 779 C C . TYR A 1 92 ? 11.585 10.826 -6.123 1.00 89.81 92 TYR A C 1
ATOM 781 O O . TYR A 1 92 ? 12.210 10.926 -7.189 1.00 89.81 92 TYR A O 1
ATOM 789 N N . LEU A 1 93 ? 12.185 10.955 -4.943 1.00 90.56 93 LEU A N 1
ATOM 790 C CA . LEU A 1 93 ? 13.604 11.186 -4.736 1.00 90.56 93 LEU A CA 1
ATOM 791 C C . LEU A 1 93 ? 14.440 9.954 -5.134 1.00 90.56 93 LEU A C 1
ATOM 793 O O . LEU A 1 93 ? 13.995 8.804 -5.044 1.00 90.56 93 LEU A O 1
ATOM 797 N N . PRO A 1 94 ? 15.713 10.147 -5.530 1.00 87.25 94 PRO A N 1
ATOM 798 C CA . PRO A 1 94 ? 16.578 9.038 -5.936 1.00 87.25 94 PRO A CA 1
ATOM 799 C C . PRO A 1 94 ? 16.845 7.989 -4.846 1.00 87.25 94 PRO A C 1
ATOM 801 O O . PRO A 1 94 ? 17.199 6.861 -5.179 1.00 87.25 94 PRO A O 1
ATOM 804 N N . ASN A 1 95 ? 16.725 8.357 -3.569 1.00 92.25 95 ASN A N 1
ATOM 805 C CA . ASN A 1 95 ? 17.002 7.494 -2.419 1.00 92.25 95 ASN A CA 1
ATOM 806 C C . ASN A 1 95 ? 15.777 6.722 -1.910 1.00 92.25 95 ASN A C 1
ATOM 808 O O . ASN A 1 95 ? 15.950 5.824 -1.088 1.00 92.25 95 ASN A O 1
ATOM 812 N N . GLU A 1 96 ? 14.568 7.045 -2.369 1.00 94.94 96 GLU A N 1
ATOM 813 C CA . GLU A 1 96 ? 13.381 6.249 -2.043 1.00 94.94 96 GLU A CA 1
ATOM 814 C C . GLU A 1 96 ? 13.501 4.867 -2.672 1.00 94.94 96 GLU A C 1
ATOM 816 O O . GLU A 1 96 ? 14.090 4.730 -3.745 1.00 94.94 96 GLU A O 1
ATOM 821 N N . SER A 1 97 ? 13.004 3.831 -2.002 1.00 96.75 97 SER A N 1
ATOM 822 C CA . SER A 1 97 ? 13.089 2.462 -2.510 1.00 96.75 97 SER A CA 1
ATOM 823 C C . SER A 1 97 ? 12.070 2.228 -3.623 1.00 96.75 97 SER A C 1
ATOM 825 O O . SER A 1 97 ? 11.018 2.861 -3.673 1.00 96.75 97 SER A O 1
ATOM 827 N N . ASP A 1 98 ? 12.366 1.288 -4.521 1.00 97.19 98 ASP A N 1
ATOM 828 C CA . ASP A 1 98 ? 11.391 0.886 -5.539 1.00 97.19 98 ASP A CA 1
ATOM 829 C C . ASP A 1 98 ? 10.152 0.258 -4.877 1.00 97.19 98 ASP A C 1
ATOM 831 O O . ASP A 1 98 ? 9.032 0.461 -5.328 1.00 97.19 98 ASP A O 1
ATOM 835 N N . GLU A 1 99 ? 10.347 -0.457 -3.769 1.00 97.19 99 GLU A N 1
ATOM 836 C CA . GLU A 1 99 ? 9.290 -1.074 -2.972 1.00 97.19 99 GLU A CA 1
ATOM 837 C C . GLU A 1 99 ? 8.325 -0.040 -2.365 1.00 97.19 99 GLU A C 1
ATOM 839 O O . GLU A 1 99 ? 7.120 -0.294 -2.330 1.00 97.19 99 GLU A O 1
ATOM 844 N N . GLN A 1 100 ? 8.820 1.130 -1.937 1.00 96.00 100 GLN A N 1
ATOM 845 C CA . GLN A 1 100 ? 7.965 2.222 -1.455 1.00 96.00 100 GLN A CA 1
ATOM 846 C C . GLN A 1 100 ? 7.094 2.769 -2.588 1.00 96.00 100 GLN A C 1
ATOM 848 O O . GLN A 1 100 ? 5.881 2.859 -2.438 1.00 96.00 100 GLN A O 1
ATOM 853 N N . ILE A 1 101 ? 7.700 3.034 -3.749 1.00 96.50 101 ILE A N 1
ATOM 854 C CA . ILE A 1 101 ? 7.000 3.545 -4.936 1.00 96.50 101 ILE A CA 1
ATOM 855 C C . ILE A 1 101 ? 5.854 2.608 -5.346 1.00 96.50 101 ILE A C 1
ATOM 857 O O . ILE A 1 101 ? 4.765 3.064 -5.687 1.00 96.50 101 ILE A O 1
ATOM 861 N N . ILE A 1 102 ? 6.086 1.290 -5.315 1.00 97.06 102 ILE A N 1
ATOM 862 C CA . ILE A 1 102 ? 5.033 0.319 -5.638 1.00 97.06 102 ILE A CA 1
ATOM 863 C C . ILE A 1 102 ? 3.968 0.260 -4.549 1.00 97.06 102 ILE A C 1
ATOM 865 O O . ILE A 1 102 ? 2.789 0.149 -4.872 1.00 97.06 102 ILE A O 1
ATOM 869 N N . SER A 1 103 ? 4.359 0.340 -3.277 1.00 95.88 103 SER A N 1
ATOM 870 C CA . SER A 1 103 ? 3.398 0.354 -2.169 1.00 95.88 103 SER A CA 1
ATOM 871 C C . SER A 1 103 ? 2.432 1.530 -2.295 1.00 95.88 103 SER A C 1
ATOM 873 O O . SER A 1 103 ? 1.225 1.331 -2.186 1.00 95.88 103 SER A O 1
ATOM 875 N N . ASP A 1 104 ? 2.948 2.719 -2.608 1.00 95.50 104 ASP A N 1
ATOM 876 C CA . ASP A 1 104 ? 2.137 3.920 -2.815 1.00 95.50 104 ASP A CA 1
ATOM 877 C C . ASP A 1 104 ? 1.196 3.772 -4.017 1.00 95.50 104 ASP A C 1
ATOM 879 O O . ASP A 1 104 ? 0.030 4.142 -3.930 1.00 95.50 104 ASP A O 1
ATOM 883 N N . PHE A 1 105 ? 1.674 3.187 -5.121 1.00 95.94 105 PHE A N 1
ATOM 884 C CA . PHE A 1 105 ? 0.849 2.955 -6.308 1.00 95.94 105 PHE A CA 1
ATOM 885 C C . PHE A 1 105 ? -0.270 1.932 -6.082 1.00 95.94 105 PHE A C 1
ATOM 887 O O . PHE A 1 105 ? -1.351 2.064 -6.639 1.00 95.94 105 PHE A O 1
ATOM 894 N N . VAL A 1 106 ? -0.005 0.873 -5.312 1.00 93.81 106 VAL A N 1
ATOM 895 C CA . VAL A 1 106 ? -0.986 -0.194 -5.060 1.00 93.81 106 VAL A CA 1
ATOM 896 C C . VAL A 1 106 ? -2.009 0.217 -3.996 1.00 93.81 106 VAL A C 1
ATOM 898 O O . VAL A 1 106 ? -3.132 -0.286 -4.014 1.00 93.81 106 VAL A O 1
ATOM 901 N N . ALA A 1 107 ? -1.627 1.092 -3.060 1.00 91.94 107 ALA A N 1
ATOM 902 C CA . ALA A 1 107 ? -2.486 1.537 -1.963 1.00 91.94 107 ALA A CA 1
ATOM 903 C C . ALA A 1 107 ? -3.281 2.824 -2.254 1.00 91.94 107 ALA A C 1
ATOM 905 O O . ALA A 1 107 ? -4.286 3.052 -1.577 1.00 91.94 107 ALA A O 1
ATOM 906 N N . GLY A 1 108 ? -2.813 3.661 -3.188 1.00 85.56 108 GLY A N 1
ATOM 907 C CA . GLY A 1 108 ? -3.459 4.911 -3.614 1.00 85.56 108 GLY A CA 1
ATOM 908 C C . GLY A 1 108 ? -4.530 4.707 -4.674 1.00 85.56 108 GLY A C 1
ATOM 909 O O . GLY A 1 108 ? -5.560 5.411 -4.580 1.00 85.56 108 GLY A O 1
#

Organism: NCBI:txid412755

Foldseek 3Di:
DQQCVQCPPHPDRDGPPVVVVVVVVVVVVCCVPPVPDPVNVVCPVVVVVVLVVQLVVVLVVCVVCVLVVRDDPVDDDDLSVVLSVLSVPPPDDPPDDSSVSSVVVSVD

Radius of gyration: 22.23 Å; chains: 1; bounding box: 39×38×55 Å